Protein AF-A0AAN0RKY4-F1 (afdb_monomer_lite)

Secondary structure (DSSP, 8-state):
--------------------EEEETTEEEEGGGS-HHHHHHHHHHHHHHHHHHHHHHHHHHHHHHHHHHHHHHHHHHHHHTT-

Structure (mmCIF, N/CA/C/O backbone):
data_AF-A0AAN0RKY4-F1
#
_entry.id   AF-A0AAN0RKY4-F1
#
loop_
_atom_site.group_PDB
_atom_site.id
_atom_site.type_symbol
_atom_site.label_atom_id
_atom_site.label_alt_id
_atom_site.label_comp_id
_atom_site.label_asym_id
_atom_site.label_entity_id
_atom_site.label_seq_id
_atom_site.pdbx_PDB_ins_code
_atom_site.Cartn_x
_atom_site.Cartn_y
_atom_site.Cartn_z
_atom_site.occupancy
_atom_site.B_iso_or_equiv
_atom_site.auth_seq_id
_atom_site.auth_comp_id
_atom_site.auth_asym_id
_atom_site.auth_atom_id
_atom_site.pdbx_PDB_model_num
ATOM 1 N N . MET A 1 1 ? 65.678 12.388 -13.656 1.00 40.59 1 MET A N 1
ATOM 2 C CA . MET A 1 1 ? 65.288 12.776 -15.030 1.00 40.59 1 MET A CA 1
ATOM 3 C C . MET A 1 1 ? 64.390 11.693 -15.603 1.00 40.59 1 MET A C 1
ATOM 5 O O . MET A 1 1 ? 64.594 10.543 -15.241 1.00 40.59 1 MET A O 1
ATOM 9 N N . ASN A 1 2 ? 63.446 12.093 -16.465 1.00 38.88 2 ASN A N 1
ATOM 10 C CA . ASN A 1 2 ? 62.357 11.309 -17.072 1.00 38.88 2 ASN A CA 1
ATOM 11 C C . ASN A 1 2 ? 61.230 10.946 -16.081 1.00 38.88 2 ASN A C 1
ATOM 13 O O . ASN A 1 2 ? 61.325 9.951 -15.379 1.00 38.88 2 ASN A O 1
ATOM 17 N N . MET A 1 3 ? 60.187 11.763 -15.863 1.00 46.09 3 MET A N 1
ATOM 18 C CA . MET A 1 3 ? 59.252 12.337 -16.852 1.00 46.09 3 MET A CA 1
ATOM 19 C C . MET A 1 3 ? 58.882 11.301 -17.911 1.00 46.09 3 MET A C 1
ATOM 21 O O . MET A 1 3 ? 59.655 11.054 -18.821 1.00 46.09 3 MET A O 1
ATOM 25 N N . GLN A 1 4 ? 57.719 10.678 -17.742 1.00 49.81 4 GLN A N 1
ATOM 26 C CA . GLN A 1 4 ? 56.799 10.374 -18.830 1.00 49.81 4 GLN A CA 1
ATOM 27 C C . GLN A 1 4 ? 55.414 10.238 -18.192 1.00 49.81 4 GLN A C 1
ATOM 29 O O . GLN A 1 4 ? 55.063 9.251 -17.555 1.00 49.81 4 GLN A O 1
ATOM 34 N N . SER A 1 5 ? 54.706 11.351 -18.281 1.00 44.03 5 SER A N 1
ATOM 35 C CA . SER A 1 5 ? 53.323 11.622 -17.946 1.00 44.03 5 SER A CA 1
ATOM 36 C C . SER A 1 5 ? 52.386 10.425 -18.128 1.00 44.03 5 SER A C 1
ATOM 38 O O . SER A 1 5 ? 51.915 10.160 -19.234 1.00 44.03 5 SER A O 1
ATOM 40 N N . ASN A 1 6 ? 52.001 9.784 -17.024 1.00 42.47 6 ASN A N 1
ATOM 41 C CA . ASN A 1 6 ? 50.697 9.139 -16.976 1.00 42.47 6 ASN A CA 1
ATOM 42 C C . ASN A 1 6 ? 49.662 10.261 -16.933 1.00 42.47 6 ASN A C 1
ATOM 44 O O . ASN A 1 6 ? 49.335 10.813 -15.887 1.00 42.47 6 ASN A O 1
ATOM 48 N N . LYS A 1 7 ? 49.208 10.619 -18.132 1.00 45.00 7 LYS A N 1
ATOM 49 C CA . LYS A 1 7 ? 48.013 11.400 -18.429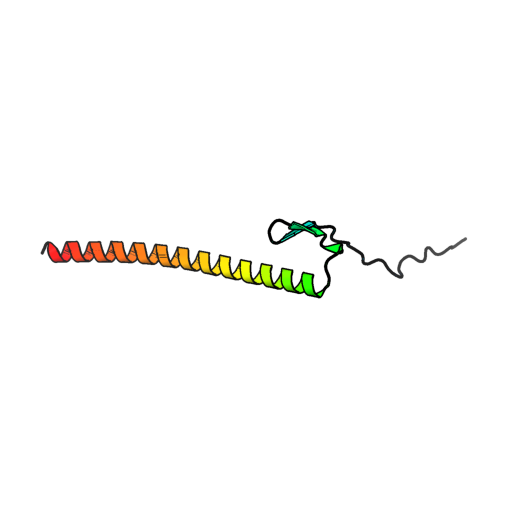 1.00 45.00 7 LYS A CA 1
ATOM 50 C C . LYS A 1 7 ? 46.794 10.588 -17.966 1.00 45.00 7 LYS A C 1
ATOM 52 O O . LYS A 1 7 ? 46.058 10.030 -18.771 1.00 45.00 7 LYS A O 1
ATOM 57 N N . ILE A 1 8 ? 46.677 10.437 -16.649 1.00 49.44 8 ILE A N 1
ATOM 58 C CA . ILE A 1 8 ? 45.462 10.023 -15.955 1.00 49.44 8 ILE A CA 1
ATOM 59 C C . ILE A 1 8 ? 44.469 11.172 -16.165 1.00 49.44 8 ILE A C 1
ATOM 61 O O . ILE A 1 8 ? 44.863 12.337 -16.184 1.00 49.44 8 ILE A O 1
ATOM 65 N N . GLU A 1 9 ? 43.198 10.824 -16.330 1.00 46.25 9 GLU A N 1
ATOM 66 C CA . GLU A 1 9 ? 42.060 11.747 -16.371 1.00 46.25 9 GLU A CA 1
ATOM 67 C C . GLU A 1 9 ? 41.839 12.466 -17.705 1.00 46.25 9 GLU A C 1
ATOM 69 O O . GLU A 1 9 ? 41.839 13.691 -17.787 1.00 46.25 9 GLU A O 1
ATOM 74 N N . LYS A 1 10 ? 41.525 11.714 -18.761 1.00 53.75 10 LYS A N 1
ATOM 75 C CA . LYS A 1 10 ? 40.378 12.119 -19.579 1.00 53.75 10 LYS A CA 1
ATOM 76 C C . LYS A 1 10 ? 39.828 10.973 -20.412 1.00 53.75 10 LYS A C 1
ATOM 78 O O . LYS A 1 10 ? 40.538 10.373 -21.206 1.00 53.75 10 LYS A O 1
ATOM 83 N N . GLU A 1 11 ? 38.522 10.816 -20.231 1.00 40.88 11 GLU A N 1
ATOM 84 C CA . GLU A 1 11 ? 37.544 10.273 -21.167 1.00 40.88 11 GLU A CA 1
ATOM 85 C C . GLU A 1 11 ? 37.215 8.779 -21.069 1.00 40.88 11 GLU A C 1
ATOM 87 O O . GLU A 1 11 ? 37.969 7.892 -21.446 1.00 40.88 11 GLU A O 1
ATOM 92 N N . ALA A 1 12 ? 35.964 8.593 -20.633 1.00 47.66 12 ALA A N 1
ATOM 93 C CA . ALA A 1 12 ? 35.028 7.571 -21.067 1.00 47.66 12 ALA A CA 1
ATOM 94 C C . ALA A 1 12 ? 35.318 6.133 -20.619 1.00 47.66 12 ALA A C 1
ATOM 96 O O . ALA A 1 12 ? 36.047 5.383 -21.259 1.00 47.66 12 ALA A O 1
ATOM 97 N N . LYS A 1 13 ? 34.582 5.707 -19.589 1.00 44.16 13 LYS A N 1
ATOM 98 C CA . LYS A 1 13 ? 33.429 4.816 -19.800 1.00 44.16 13 LYS A CA 1
ATOM 99 C C . LYS A 1 13 ? 32.543 4.807 -18.562 1.00 44.16 13 LYS A C 1
ATOM 101 O O . LYS A 1 13 ? 32.834 4.198 -17.538 1.00 44.16 13 LYS A O 1
ATOM 106 N N . MET A 1 14 ? 31.478 5.581 -18.690 1.00 44.53 14 MET A N 1
ATOM 107 C CA . MET A 1 14 ? 30.323 5.610 -17.818 1.00 44.53 14 MET A CA 1
ATOM 108 C C . MET A 1 14 ? 29.390 4.492 -18.281 1.00 44.53 14 MET A C 1
ATOM 110 O O . MET A 1 14 ? 28.394 4.779 -18.915 1.00 44.53 14 MET A O 1
ATOM 114 N N . ASP A 1 15 ? 29.738 3.237 -18.002 1.00 43.84 15 ASP A N 1
ATOM 115 C CA . ASP A 1 15 ? 28.867 2.086 -18.264 1.00 43.84 15 ASP A CA 1
ATOM 116 C C . ASP A 1 15 ? 28.812 1.228 -16.994 1.00 43.84 15 ASP A C 1
ATOM 118 O O . ASP A 1 15 ? 29.422 0.165 -16.886 1.00 43.84 15 ASP A O 1
ATOM 122 N N . GLN A 1 16 ? 28.090 1.710 -15.980 1.00 44.88 16 GLN A N 1
ATOM 123 C CA . GLN A 1 16 ? 27.467 0.795 -15.025 1.00 44.88 16 GLN A CA 1
ATOM 124 C C . GLN A 1 16 ? 26.288 0.148 -15.758 1.00 44.88 16 GLN A C 1
ATOM 126 O O . GLN A 1 16 ? 25.145 0.586 -15.628 1.00 44.88 16 GLN A O 1
ATOM 131 N N . GLU A 1 17 ? 26.570 -0.863 -16.582 1.00 49.34 17 GLU A N 1
ATOM 132 C CA . GLU A 1 17 ? 25.526 -1.745 -17.091 1.00 49.34 17 GLU A CA 1
ATOM 133 C C . GLU A 1 17 ? 24.903 -2.469 -15.895 1.00 49.34 17 GLU A C 1
ATOM 135 O O . GLU A 1 17 ? 25.435 -3.443 -15.360 1.00 49.34 17 GLU A O 1
ATOM 140 N N . SER A 1 18 ? 23.762 -1.952 -15.449 1.00 54.41 18 SER A N 1
ATOM 141 C CA . SER A 1 18 ? 22.858 -2.631 -14.529 1.00 54.41 18 SER A CA 1
ATOM 142 C C . SER A 1 18 ? 22.267 -3.836 -15.259 1.00 54.41 18 SER A C 1
ATOM 144 O O . SER A 1 18 ? 21.173 -3.800 -15.816 1.00 54.41 18 SER A O 1
ATOM 146 N N . THR A 1 19 ? 23.025 -4.928 -15.281 1.00 56.09 19 THR A N 1
ATOM 147 C CA . THR A 1 19 ? 22.604 -6.246 -15.769 1.00 56.09 19 THR A CA 1
ATOM 148 C C . THR A 1 19 ? 21.658 -6.896 -14.754 1.00 56.09 19 THR A C 1
ATOM 150 O O . THR A 1 19 ? 21.940 -7.935 -14.167 1.00 56.09 19 THR A O 1
ATOM 153 N N . GLY A 1 20 ? 20.521 -6.247 -14.501 1.00 82.25 20 GLY A N 1
ATOM 154 C CA . GLY A 1 20 ? 19.410 -6.820 -13.747 1.00 82.25 20 GLY A CA 1
ATOM 155 C C . GLY A 1 20 ? 18.449 -7.553 -14.680 1.00 82.25 20 GLY A C 1
ATOM 156 O O . GLY A 1 20 ? 18.127 -7.047 -15.755 1.00 82.25 20 GLY A O 1
ATOM 157 N N . LEU A 1 21 ? 17.980 -8.735 -14.281 1.00 87.12 21 LEU A N 1
ATOM 158 C CA . LEU A 1 21 ? 16.793 -9.352 -14.876 1.00 87.12 21 LEU A CA 1
ATOM 159 C C . LEU A 1 21 ? 15.553 -8.790 -14.181 1.00 87.12 21 LEU A C 1
ATOM 161 O O . LEU A 1 21 ? 15.540 -8.630 -12.960 1.00 87.12 21 LEU A O 1
ATOM 165 N N . ILE A 1 22 ? 14.522 -8.482 -14.958 1.00 89.06 22 ILE A N 1
ATOM 166 C CA . ILE A 1 22 ? 13.233 -7.995 -14.471 1.00 89.06 22 ILE A CA 1
ATOM 167 C C . ILE A 1 22 ? 12.152 -8.916 -14.999 1.00 89.06 22 ILE A C 1
ATOM 169 O O . ILE A 1 22 ? 12.090 -9.190 -16.194 1.00 89.06 22 ILE A O 1
ATOM 173 N N . THR A 1 23 ? 11.289 -9.376 -14.105 1.00 88.06 23 THR A N 1
ATOM 174 C CA . THR A 1 23 ? 10.137 -10.191 -14.471 1.00 88.06 23 THR A CA 1
ATOM 175 C C . THR A 1 23 ? 8.922 -9.292 -14.657 1.00 88.06 23 THR A C 1
ATOM 177 O O . THR A 1 23 ? 8.504 -8.618 -13.716 1.00 88.06 23 THR A O 1
ATOM 180 N N . VAL A 1 24 ? 8.345 -9.294 -15.856 1.00 85.12 24 VAL A N 1
ATOM 181 C CA . VAL A 1 24 ? 7.071 -8.628 -16.167 1.00 85.12 24 VAL A CA 1
ATOM 182 C C . VAL A 1 24 ? 6.126 -9.701 -16.698 1.00 85.12 24 VAL A C 1
ATOM 184 O O . VAL A 1 24 ? 6.494 -10.443 -17.604 1.00 85.12 24 VAL A O 1
ATOM 187 N N . ASP A 1 25 ? 4.951 -9.849 -16.082 1.00 84.00 25 ASP A N 1
ATOM 188 C CA . ASP A 1 25 ? 3.946 -10.870 -16.430 1.00 84.00 25 ASP A CA 1
ATOM 189 C C . ASP A 1 25 ? 4.481 -12.317 -16.475 1.00 84.00 25 ASP A C 1
ATOM 191 O O . ASP A 1 25 ? 4.039 -13.15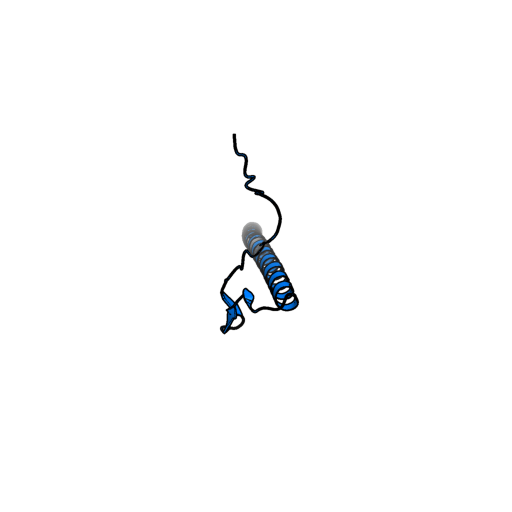2 -17.261 1.00 84.00 25 ASP A O 1
ATOM 195 N N . GLY A 1 26 ? 5.456 -12.629 -15.614 1.00 84.88 26 GLY A N 1
ATOM 196 C CA . GLY A 1 26 ? 6.080 -13.956 -15.541 1.00 84.88 26 GLY A CA 1
ATOM 197 C C . GLY A 1 26 ? 7.137 -14.226 -16.617 1.00 84.88 26 GLY A C 1
ATOM 198 O O . GLY A 1 26 ? 7.690 -15.323 -16.652 1.00 84.88 26 GLY A O 1
ATOM 199 N N . VAL A 1 27 ? 7.453 -13.241 -17.461 1.00 89.62 27 VAL A N 1
ATOM 200 C CA . VAL A 1 27 ? 8.528 -13.311 -18.455 1.00 89.62 27 VAL A CA 1
ATOM 201 C C . VAL A 1 27 ? 9.730 -12.513 -17.963 1.00 89.62 27 VAL A C 1
ATOM 203 O O . VAL A 1 27 ? 9.590 -11.381 -17.501 1.00 89.62 27 VAL A O 1
ATOM 206 N N . GLU A 1 28 ? 10.921 -13.102 -18.050 1.00 90.56 28 GLU A N 1
ATOM 207 C CA . GLU A 1 28 ? 12.172 -12.434 -17.693 1.00 90.56 28 GLU A CA 1
ATOM 208 C C . GLU A 1 28 ? 12.718 -11.604 -18.857 1.00 90.56 28 GLU A C 1
ATOM 210 O O . GLU A 1 28 ? 12.920 -12.098 -19.967 1.00 90.56 28 GLU A O 1
ATOM 215 N N . TYR A 1 29 ? 13.020 -10.342 -18.570 1.00 88.50 29 TYR A N 1
ATOM 216 C CA . TYR A 1 29 ? 13.641 -9.397 -19.485 1.00 88.50 29 TYR A CA 1
ATOM 217 C C . TYR A 1 29 ? 14.958 -8.906 -18.898 1.00 88.50 29 TYR A C 1
ATOM 219 O O . TYR A 1 29 ? 15.053 -8.594 -17.711 1.00 88.50 29 TYR A O 1
ATOM 227 N N . LYS A 1 30 ? 15.987 -8.787 -19.735 1.00 91.38 30 LYS A N 1
ATOM 228 C CA . LYS A 1 30 ? 17.223 -8.112 -19.340 1.00 91.38 30 LYS A CA 1
ATOM 229 C C . LYS A 1 30 ? 16.999 -6.609 -19.352 1.00 91.38 30 LYS A C 1
ATOM 231 O O . LYS A 1 30 ? 16.599 -6.049 -20.368 1.00 91.38 30 LYS A O 1
ATOM 236 N N . PHE A 1 31 ? 17.320 -5.946 -18.248 1.00 88.00 31 PHE A N 1
ATOM 237 C CA . PHE A 1 31 ? 17.200 -4.496 -18.133 1.00 88.00 31 PHE A CA 1
ATOM 238 C C . PHE A 1 31 ? 18.089 -3.747 -19.138 1.00 88.00 31 PHE A C 1
ATOM 240 O O . PHE A 1 31 ? 17.689 -2.707 -19.662 1.00 88.00 31 PHE A O 1
ATOM 247 N N . SER A 1 32 ? 19.267 -4.297 -19.451 1.00 88.88 32 SER A N 1
ATOM 248 C CA . SER A 1 32 ? 20.174 -3.778 -20.485 1.00 88.88 32 SER A CA 1
ATOM 249 C C . SER A 1 32 ? 19.518 -3.703 -21.864 1.00 88.88 32 SER A C 1
ATOM 251 O O . SER A 1 32 ? 19.785 -2.770 -22.614 1.00 88.88 32 SER A O 1
ATOM 253 N N . ASP A 1 33 ? 18.621 -4.645 -22.162 1.00 91.00 33 ASP A N 1
ATOM 254 C CA . ASP A 1 33 ? 18.023 -4.830 -23.486 1.00 91.00 33 ASP A CA 1
ATOM 255 C C . ASP A 1 33 ? 16.732 -4.001 -23.650 1.00 91.00 33 ASP A C 1
ATOM 257 O O . ASP A 1 33 ? 16.149 -3.940 -24.733 1.00 91.00 33 ASP A O 1
ATOM 261 N N . MET A 1 34 ? 16.268 -3.346 -22.577 1.00 89.44 34 MET A N 1
ATOM 262 C CA . MET A 1 34 ? 15.078 -2.498 -22.593 1.00 89.44 34 MET A CA 1
ATOM 263 C C . MET A 1 34 ? 15.365 -1.136 -23.233 1.00 89.44 34 MET A C 1
ATOM 265 O O . MET A 1 34 ? 16.373 -0.488 -22.942 1.00 89.44 34 MET A O 1
ATOM 269 N N . THR A 1 35 ? 14.411 -0.650 -24.028 1.00 94.75 35 THR A N 1
ATOM 270 C CA . THR A 1 35 ? 14.425 0.727 -24.539 1.00 94.75 35 THR A CA 1
ATOM 271 C C . THR A 1 35 ? 14.280 1.738 -23.399 1.00 94.75 35 THR A C 1
ATOM 273 O O . THR A 1 35 ? 13.685 1.438 -22.360 1.00 94.75 35 THR A O 1
ATOM 276 N N . ASP A 1 36 ? 14.752 2.970 -23.599 1.00 93.62 36 ASP A N 1
ATOM 277 C CA . ASP A 1 36 ? 14.602 4.039 -22.598 1.00 93.62 36 ASP A CA 1
ATOM 278 C C . ASP A 1 36 ? 13.131 4.312 -22.259 1.00 93.62 36 ASP A C 1
ATOM 280 O O . ASP A 1 36 ? 12.781 4.530 -21.100 1.00 93.62 36 ASP A O 1
ATOM 284 N N . ALA A 1 37 ? 12.243 4.208 -23.253 1.00 95.00 37 ALA A N 1
ATOM 285 C CA . ALA A 1 37 ? 10.803 4.309 -23.046 1.00 95.00 37 ALA A CA 1
ATOM 286 C C . ALA A 1 37 ? 10.275 3.198 -22.122 1.00 95.00 37 ALA A C 1
ATOM 288 O O . ALA A 1 37 ? 9.486 3.477 -21.221 1.00 95.00 37 ALA A O 1
ATOM 289 N N . ALA A 1 38 ? 10.726 1.951 -22.299 1.00 93.38 38 ALA A N 1
ATOM 290 C CA . ALA A 1 38 ? 10.327 0.840 -21.436 1.00 93.38 38 ALA A CA 1
ATOM 291 C C . ALA A 1 38 ? 10.845 1.019 -19.999 1.00 93.38 38 ALA A C 1
ATOM 293 O O . ALA A 1 38 ? 10.098 0.797 -19.045 1.00 93.38 38 ALA A O 1
ATOM 294 N N . LYS A 1 39 ? 12.088 1.490 -19.830 1.00 92.31 39 LYS A N 1
ATOM 295 C CA . LYS A 1 39 ? 12.658 1.818 -18.511 1.00 92.31 39 LYS A CA 1
ATOM 296 C C . LYS A 1 39 ? 11.876 2.937 -17.815 1.00 92.31 39 LYS A C 1
ATOM 298 O O . LYS A 1 39 ? 11.608 2.840 -16.619 1.00 92.31 39 LYS A O 1
ATOM 303 N N . ALA A 1 40 ? 11.454 3.961 -18.559 1.00 95.56 40 ALA A N 1
ATOM 304 C CA . ALA A 1 40 ? 10.617 5.034 -18.026 1.00 95.56 40 ALA A CA 1
ATOM 305 C C . ALA A 1 40 ? 9.254 4.512 -17.543 1.00 95.56 40 ALA A C 1
ATOM 307 O O . ALA A 1 40 ? 8.817 4.862 -16.448 1.00 95.56 40 ALA A O 1
ATOM 308 N N . GLN A 1 41 ? 8.604 3.627 -18.310 1.00 94.94 41 GLN A N 1
ATOM 309 C CA . GLN A 1 41 ? 7.334 3.036 -17.875 1.00 94.94 41 GLN A CA 1
ATOM 310 C C . GLN A 1 41 ? 7.491 2.137 -16.652 1.00 94.94 41 GLN A C 1
ATOM 312 O O . GLN A 1 41 ? 6.670 2.209 -15.742 1.00 94.94 41 GLN A O 1
ATOM 317 N N . LEU A 1 42 ? 8.566 1.351 -16.577 1.00 92.31 42 LEU A N 1
ATOM 318 C CA . LEU A 1 42 ? 8.873 0.568 -15.383 1.00 92.31 42 LEU A CA 1
ATOM 319 C C . LEU A 1 42 ? 9.012 1.462 -14.140 1.00 92.31 42 LEU A C 1
ATOM 321 O O . LEU A 1 42 ? 8.447 1.148 -13.095 1.00 92.31 42 LEU A O 1
ATOM 325 N N . SER A 1 43 ? 9.720 2.588 -14.257 1.00 93.75 43 SER A N 1
ATOM 326 C CA . SER A 1 43 ? 9.858 3.545 -13.154 1.00 93.75 43 SER A CA 1
ATOM 327 C C . SER A 1 43 ? 8.507 4.138 -12.735 1.00 93.75 43 SER A C 1
ATOM 329 O O . SER A 1 43 ? 8.224 4.224 -11.539 1.00 93.75 43 SER A O 1
ATOM 331 N N . ASN A 1 44 ? 7.645 4.477 -13.698 1.00 96.81 44 ASN A N 1
ATOM 332 C CA . ASN A 1 44 ? 6.292 4.959 -13.418 1.00 96.81 44 ASN A CA 1
ATOM 333 C C . ASN A 1 44 ? 5.454 3.912 -12.669 1.00 96.81 44 ASN A C 1
ATOM 335 O O . ASN A 1 44 ? 4.779 4.256 -11.700 1.00 96.81 44 ASN A O 1
ATOM 339 N N . ILE A 1 45 ? 5.517 2.643 -13.086 1.00 95.56 45 ILE A N 1
ATOM 340 C CA . ILE A 1 45 ? 4.807 1.539 -12.421 1.00 95.56 45 ILE A CA 1
ATOM 341 C C . ILE A 1 45 ? 5.288 1.400 -10.976 1.00 95.56 45 ILE A C 1
ATOM 343 O O . ILE A 1 45 ? 4.475 1.450 -10.060 1.00 95.56 45 ILE A O 1
ATOM 347 N N . GLN A 1 46 ? 6.604 1.337 -10.754 1.00 94.44 46 GLN A N 1
ATOM 348 C CA . GLN A 1 46 ? 7.178 1.237 -9.407 1.00 94.44 46 GLN A CA 1
ATOM 349 C C . GLN A 1 46 ? 6.755 2.402 -8.502 1.00 94.44 46 GLN A C 1
ATOM 351 O O . GLN A 1 46 ? 6.476 2.207 -7.316 1.00 94.44 46 GLN A O 1
ATOM 356 N N . PHE A 1 47 ? 6.687 3.615 -9.057 1.00 97.75 47 PHE A N 1
ATOM 357 C CA . PHE A 1 47 ? 6.194 4.778 -8.330 1.00 97.75 47 PHE A CA 1
ATOM 358 C C . PHE A 1 47 ? 4.724 4.610 -7.925 1.00 97.75 47 PHE A C 1
ATOM 360 O O . PHE A 1 47 ? 4.386 4.819 -6.759 1.00 97.75 47 PHE A O 1
ATOM 367 N N . VAL A 1 48 ? 3.854 4.212 -8.856 1.00 98.25 48 VAL A N 1
ATOM 368 C CA . VAL A 1 48 ? 2.424 4.011 -8.577 1.00 98.25 48 VAL A CA 1
ATOM 369 C C . VAL A 1 48 ? 2.210 2.868 -7.584 1.00 98.25 48 VAL A C 1
ATOM 371 O O . VAL A 1 48 ? 1.426 3.030 -6.653 1.00 98.25 48 VAL A O 1
ATOM 374 N N . ASP A 1 49 ? 2.951 1.767 -7.696 1.00 97.19 49 ASP A N 1
ATOM 375 C CA . ASP A 1 49 ? 2.884 0.645 -6.753 1.00 97.19 49 ASP A CA 1
ATOM 376 C C . ASP A 1 49 ? 3.233 1.078 -5.325 1.00 97.19 49 ASP A C 1
ATOM 378 O O . ASP A 1 49 ? 2.580 0.672 -4.357 1.00 97.19 49 ASP A O 1
ATOM 382 N N . HIS A 1 50 ? 4.232 1.952 -5.181 1.00 98.25 50 HIS A N 1
ATOM 383 C CA . HIS A 1 50 ? 4.551 2.550 -3.891 1.00 98.25 50 HIS A CA 1
ATOM 384 C C . HIS A 1 50 ? 3.381 3.390 -3.361 1.00 98.25 50 HIS A C 1
ATOM 386 O O . HIS A 1 50 ? 3.008 3.244 -2.197 1.00 98.25 50 HIS A O 1
ATOM 392 N N . GLN A 1 51 ? 2.759 4.229 -4.197 1.00 98.56 51 GLN A N 1
ATOM 393 C CA . GLN A 1 51 ? 1.586 5.015 -3.790 1.00 98.56 51 GLN A CA 1
ATOM 394 C C . GLN A 1 51 ? 0.411 4.123 -3.371 1.00 98.56 51 GLN A C 1
ATOM 396 O O . GLN A 1 51 ? -0.210 4.367 -2.337 1.00 98.56 51 GLN A O 1
ATOM 401 N N . VAL A 1 52 ? 0.137 3.051 -4.119 1.00 98.56 52 VAL A N 1
ATOM 402 C CA . VAL A 1 52 ? -0.911 2.077 -3.781 1.00 98.56 52 VAL A CA 1
ATOM 403 C C . VAL A 1 52 ? -0.647 1.453 -2.414 1.00 98.56 52 VAL A C 1
ATOM 405 O O . VAL A 1 52 ? -1.555 1.390 -1.584 1.00 98.56 52 VAL A O 1
ATOM 408 N N . ARG A 1 53 ? 0.598 1.050 -2.135 1.00 98.62 53 ARG A N 1
ATOM 409 C CA . ARG A 1 53 ? 0.973 0.500 -0.826 1.00 98.62 53 ARG A CA 1
ATOM 410 C C . ARG A 1 53 ? 0.762 1.509 0.305 1.00 98.62 53 ARG A C 1
ATOM 412 O O . ARG A 1 53 ? 0.262 1.137 1.363 1.00 98.62 53 ARG A O 1
ATOM 419 N N . GLN A 1 54 ? 1.109 2.775 0.087 1.00 98.56 54 GLN A N 1
ATOM 420 C CA . GLN A 1 54 ? 0.888 3.831 1.077 1.00 98.56 54 GLN A CA 1
ATOM 421 C C . GLN A 1 54 ? -0.603 4.012 1.385 1.00 98.56 54 GLN A C 1
ATOM 423 O O . GLN A 1 54 ? -0.989 3.993 2.552 1.00 98.56 54 GLN A O 1
ATOM 428 N N . LEU A 1 55 ? -1.450 4.072 0.356 1.00 98.81 55 LEU A N 1
ATOM 42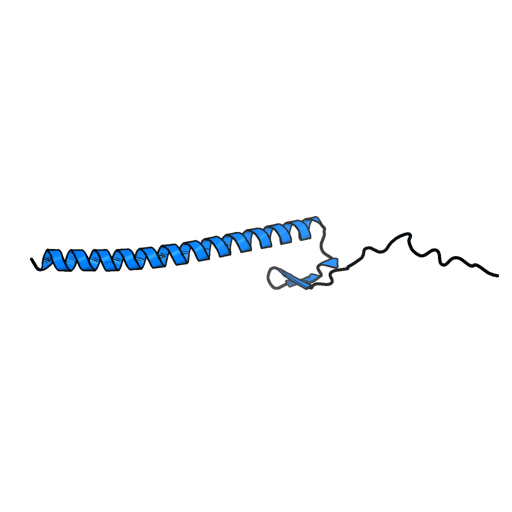9 C CA . LEU A 1 55 ? -2.902 4.173 0.526 1.00 98.81 55 LEU A CA 1
ATOM 430 C C . LEU A 1 55 ? -3.492 2.958 1.255 1.00 98.81 55 LEU A C 1
ATOM 432 O O . LEU A 1 55 ? -4.382 3.111 2.088 1.00 98.81 55 LEU A O 1
ATOM 436 N N . GLN A 1 56 ? -2.988 1.750 0.988 1.00 98.75 56 GLN A N 1
ATOM 437 C CA . GLN A 1 56 ? -3.399 0.543 1.715 1.00 98.75 56 GLN A CA 1
ATOM 438 C C . GLN A 1 56 ? -3.046 0.623 3.207 1.00 98.75 56 GLN A C 1
ATOM 440 O O . GLN A 1 56 ? -3.861 0.239 4.048 1.00 98.75 56 GLN A O 1
ATOM 445 N N . ASN A 1 57 ? -1.872 1.164 3.546 1.00 98.69 57 ASN A N 1
ATOM 446 C CA . ASN A 1 57 ? -1.475 1.383 4.937 1.00 98.69 57 ASN A CA 1
ATOM 447 C C . ASN A 1 57 ? -2.399 2.399 5.629 1.00 98.69 57 ASN A C 1
ATOM 449 O O . ASN A 1 57 ? -2.884 2.145 6.732 1.00 98.69 57 ASN A O 1
ATOM 453 N N . GLU A 1 58 ? -2.687 3.526 4.975 1.00 98.75 58 GLU A N 1
ATOM 454 C CA . GLU A 1 58 ? -3.612 4.546 5.491 1.00 98.75 58 GLU A CA 1
ATOM 455 C C . GLU A 1 58 ? -5.031 3.998 5.675 1.00 98.75 58 GLU A C 1
ATOM 457 O O . GLU A 1 58 ? -5.700 4.285 6.676 1.00 98.75 58 GLU A O 1
ATOM 462 N N . TRP A 1 59 ? -5.480 3.160 4.739 1.00 98.75 59 TRP A N 1
ATOM 463 C CA . TRP A 1 59 ? -6.759 2.472 4.837 1.00 98.75 59 TRP A CA 1
ATOM 464 C C . TRP A 1 59 ? -6.801 1.532 6.046 1.00 98.75 59 TRP A C 1
ATOM 466 O O . TRP A 1 59 ? -7.754 1.596 6.819 1.00 98.75 59 TRP A O 1
ATOM 476 N N . ALA A 1 60 ? -5.757 0.729 6.273 1.00 98.69 60 ALA A N 1
ATOM 477 C CA . ALA A 1 60 ? -5.689 -0.189 7.412 1.00 98.69 60 ALA A CA 1
ATOM 478 C C . ALA A 1 60 ? -5.722 0.549 8.766 1.00 98.69 60 ALA A C 1
ATOM 480 O O . ALA A 1 60 ? -6.405 0.122 9.705 1.00 98.69 60 ALA A O 1
ATOM 481 N N . ILE A 1 61 ? -5.034 1.693 8.860 1.00 98.75 61 ILE A N 1
ATOM 482 C CA . ILE A 1 61 ? -5.087 2.578 10.035 1.00 98.75 61 ILE A CA 1
ATOM 483 C C . ILE A 1 61 ? -6.517 3.088 10.247 1.00 98.75 61 ILE A C 1
ATOM 485 O O . ILE A 1 61 ? -7.063 3.003 11.351 1.00 98.75 61 ILE A O 1
ATOM 489 N N . SER A 1 62 ? -7.137 3.590 9.179 1.00 98.81 62 SER A N 1
ATOM 490 C CA . SER A 1 62 ? -8.492 4.143 9.215 1.00 98.81 62 SER A CA 1
ATOM 491 C C . SER A 1 62 ? -9.538 3.093 9.601 1.00 98.81 62 SER A C 1
ATOM 493 O O . SER A 1 62 ? -10.458 3.388 10.368 1.00 98.81 62 SER A O 1
ATOM 495 N N . ASP A 1 63 ? -9.397 1.864 9.106 1.00 98.75 63 ASP A N 1
ATOM 496 C CA . ASP A 1 63 ? -10.297 0.756 9.427 1.00 98.75 63 ASP A CA 1
ATOM 497 C C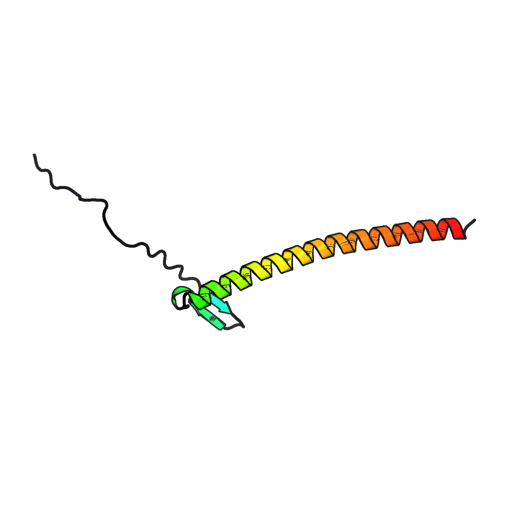 . ASP A 1 63 ? -10.167 0.328 10.896 1.00 98.75 63 ASP A C 1
ATOM 499 O O . ASP A 1 63 ? -11.166 0.185 11.602 1.00 98.75 63 ASP A O 1
ATOM 503 N N . THR A 1 64 ? -8.939 0.265 11.416 1.00 98.75 64 THR A N 1
ATOM 504 C CA . THR A 1 64 ? -8.695 -0.008 12.841 1.00 98.75 64 THR A CA 1
ATOM 505 C C . THR A 1 64 ? -9.374 1.033 13.738 1.00 98.75 64 THR A C 1
ATOM 507 O O . THR A 1 64 ? -10.057 0.681 14.705 1.00 98.75 64 THR A O 1
ATOM 510 N N . ALA A 1 65 ? -9.246 2.322 13.404 1.00 98.69 65 ALA A N 1
ATOM 511 C CA . ALA A 1 65 ? -9.915 3.394 14.140 1.00 98.69 65 ALA A CA 1
ATOM 512 C C . ALA A 1 65 ? -11.447 3.267 14.067 1.00 98.69 65 ALA A C 1
ATOM 514 O O . ALA A 1 65 ? -12.128 3.373 15.091 1.00 98.69 65 ALA A O 1
ATOM 515 N N . ARG A 1 66 ? -11.992 2.969 12.878 1.00 98.81 66 ARG A N 1
ATOM 516 C CA . ARG A 1 66 ? -13.428 2.725 12.670 1.00 98.81 66 ARG A CA 1
ATOM 517 C C . ARG A 1 66 ? -13.945 1.614 13.585 1.00 98.81 66 ARG A C 1
ATOM 519 O O . ARG A 1 66 ? -14.966 1.822 14.243 1.00 98.81 66 ARG A O 1
ATOM 526 N N . LEU A 1 67 ? -13.255 0.475 13.655 1.00 98.75 67 LEU A N 1
ATOM 527 C CA . LEU A 1 67 ? -13.628 -0.644 14.529 1.00 98.75 67 LEU A CA 1
ATOM 528 C C . LEU A 1 67 ? -13.628 -0.230 16.008 1.00 98.75 67 LEU A C 1
ATOM 530 O O . LEU A 1 67 ? -14.572 -0.541 16.739 1.00 98.75 67 LEU A O 1
ATOM 534 N N . GLY A 1 68 ? -12.616 0.530 16.440 1.00 98.75 68 GLY A N 1
ATOM 535 C CA . GLY A 1 68 ? -12.548 1.079 17.796 1.00 98.75 68 GLY A CA 1
ATOM 536 C C . GLY A 1 68 ? -13.744 1.976 18.131 1.00 98.75 68 GLY A C 1
ATOM 537 O O . GLY A 1 68 ? -14.386 1.803 19.170 1.00 98.75 68 GLY A O 1
ATOM 538 N N . TYR A 1 69 ? -14.106 2.890 17.228 1.00 98.75 69 TYR A N 1
ATOM 539 C CA . TYR A 1 69 ? -15.258 3.776 17.420 1.00 98.75 69 TYR A CA 1
ATOM 540 C C . TYR A 1 69 ? -16.594 3.030 17.402 1.00 98.75 69 TYR A C 1
ATOM 542 O O . TYR A 1 69 ? -17.478 3.343 18.199 1.00 98.75 69 TYR A O 1
ATOM 550 N N . GLN A 1 70 ? -16.741 2.009 16.556 1.00 98.75 70 GLN A N 1
ATOM 551 C CA . GLN A 1 70 ? -17.927 1.149 16.559 1.00 98.75 70 GLN A CA 1
ATOM 552 C C . GLN A 1 70 ? -18.089 0.409 17.893 1.00 98.75 70 GLN A C 1
ATOM 554 O O . GLN A 1 70 ? -19.194 0.356 18.440 1.00 98.75 70 GLN A O 1
ATOM 559 N N . ALA A 1 71 ? -16.997 -0.126 18.446 1.00 98.50 71 ALA A N 1
ATOM 560 C CA . ALA A 1 71 ? -17.015 -0.786 19.748 1.00 98.50 71 ALA A CA 1
ATOM 561 C C . ALA A 1 71 ? -17.388 0.189 20.878 1.00 98.50 71 ALA A C 1
ATOM 563 O O . ALA A 1 71 ? -18.237 -0.138 21.713 1.00 98.50 71 ALA A O 1
ATOM 564 N N . ALA A 1 72 ? -16.814 1.397 20.872 1.00 98.44 72 ALA A N 1
ATOM 565 C CA . ALA A 1 72 ? -17.140 2.443 21.838 1.00 98.44 72 ALA A CA 1
ATOM 566 C C . ALA A 1 72 ? -18.624 2.840 21.770 1.00 98.44 72 ALA A C 1
ATOM 568 O O . ALA A 1 72 ? -19.309 2.842 22.794 1.00 98.44 72 ALA A O 1
ATOM 569 N N . LEU A 1 73 ? -19.148 3.079 20.561 1.00 98.25 73 LEU A N 1
ATOM 570 C CA . LEU A 1 73 ? -20.560 3.398 20.344 1.00 98.25 73 LEU A CA 1
ATOM 571 C C . LEU A 1 73 ? -21.478 2.296 20.886 1.00 98.25 73 LEU A C 1
ATOM 573 O O . LEU A 1 73 ? -22.431 2.582 21.609 1.00 98.25 73 LEU A O 1
ATOM 577 N N . LYS A 1 74 ? -21.176 1.027 20.583 1.00 97.75 74 LYS A N 1
ATOM 578 C CA . LYS A 1 74 ? -21.935 -0.114 21.113 1.00 97.75 74 LYS A CA 1
ATOM 579 C C . LYS A 1 74 ? -21.936 -0.127 22.644 1.00 97.75 74 LYS A C 1
ATOM 581 O O . LYS A 1 74 ? -22.971 -0.403 23.247 1.00 97.75 74 LYS A O 1
ATOM 586 N N . GLY A 1 75 ? -20.799 0.183 23.266 1.00 97.69 75 GLY A N 1
ATOM 587 C CA . GLY A 1 75 ? -20.685 0.310 24.717 1.00 97.69 75 GLY A CA 1
ATOM 588 C C . GLY A 1 75 ? -21.638 1.358 25.295 1.00 97.69 75 GLY A C 1
ATOM 589 O O . GLY A 1 75 ? -22.342 1.070 26.262 1.00 97.69 75 GLY A O 1
ATOM 590 N N . GLU A 1 76 ? -21.714 2.539 24.682 1.00 97.81 76 GLU A N 1
ATOM 591 C CA . GLU A 1 76 ? -22.613 3.614 25.125 1.00 97.81 76 GLU A CA 1
ATOM 592 C C . GLU A 1 76 ? -24.095 3.259 24.945 1.00 97.81 76 GLU A C 1
ATOM 594 O O . GLU A 1 76 ? -24.895 3.470 25.859 1.00 97.81 76 GLU A O 1
ATOM 599 N N . LEU A 1 77 ? -24.461 2.630 23.825 1.00 97.00 77 LEU A N 1
ATOM 600 C CA . LEU A 1 77 ? -25.839 2.187 23.576 1.00 97.00 77 LEU A CA 1
ATOM 601 C C . LEU A 1 77 ? -26.312 1.126 24.583 1.00 97.00 77 LEU A C 1
ATOM 603 O O . LEU A 1 77 ? -27.468 1.123 24.998 1.00 97.00 77 LEU A O 1
ATOM 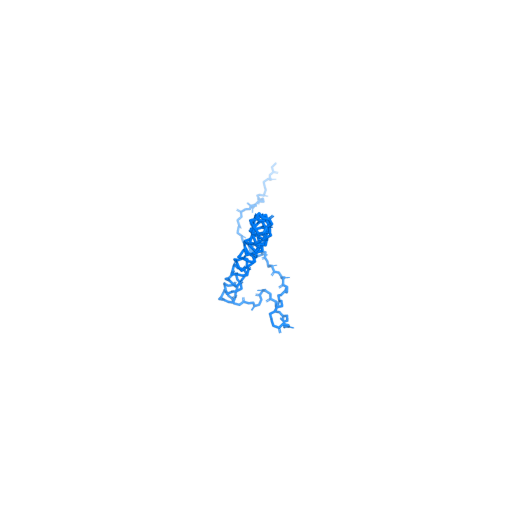607 N N . LEU A 1 78 ? -25.424 0.228 25.018 1.00 96.62 78 LEU A N 1
ATOM 608 C CA . LEU A 1 78 ? -25.763 -0.769 26.038 1.00 96.62 78 LEU A CA 1
ATOM 609 C C . LEU A 1 78 ? -25.950 -0.152 27.430 1.00 96.62 78 LEU A C 1
ATOM 611 O O . LEU A 1 78 ? -26.731 -0.679 28.223 1.00 96.62 78 LEU A O 1
ATOM 615 N N . LYS A 1 79 ? -25.241 0.939 27.745 1.00 95.00 79 LYS A N 1
ATOM 616 C CA . LYS A 1 79 ? -25.422 1.672 29.008 1.00 95.00 79 LYS A CA 1
ATOM 617 C C . LYS A 1 79 ? -26.753 2.415 29.028 1.00 95.00 79 LYS A C 1
ATOM 619 O O . LYS A 1 79 ? -27.436 2.377 30.047 1.00 95.00 79 LYS A O 1
ATOM 624 N N . SER A 1 80 ? -27.125 3.064 27.922 1.00 86.75 80 SER A N 1
ATOM 625 C CA . SER A 1 80 ? -28.396 3.789 27.832 1.00 86.75 80 SER A CA 1
ATOM 626 C C . SER A 1 80 ? -29.605 2.853 27.850 1.00 86.75 80 SER A C 1
ATOM 628 O O . SER A 1 80 ? -30.604 3.191 28.4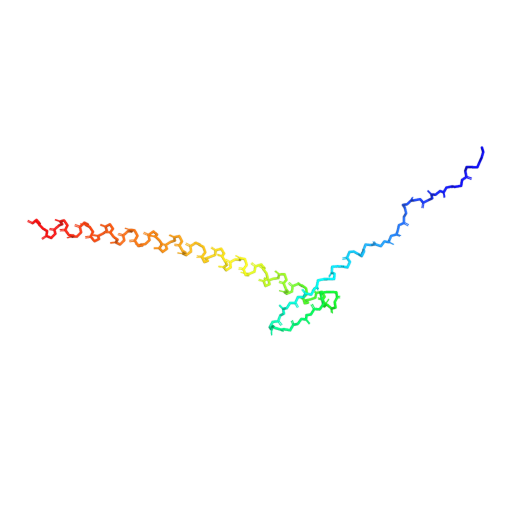69 1.00 86.75 80 SER A O 1
ATOM 630 N N . ALA A 1 81 ? -29.503 1.660 27.256 1.00 79.62 81 ALA A N 1
ATOM 631 C CA . ALA A 1 81 ? -30.586 0.671 27.236 1.00 79.62 81 ALA A CA 1
ATOM 632 C C . ALA A 1 81 ? -30.834 -0.042 28.582 1.00 79.62 81 ALA A C 1
ATOM 634 O O . ALA A 1 81 ? -31.859 -0.697 28.746 1.00 79.62 81 ALA A O 1
ATOM 635 N N . LYS A 1 82 ? -29.892 0.032 29.532 1.00 68.62 82 LYS A N 1
ATOM 636 C CA . LYS A 1 82 ? -30.017 -0.570 30.874 1.00 68.62 82 LYS A CA 1
ATOM 637 C C . LYS A 1 82 ? -30.565 0.393 31.932 1.00 68.62 82 LYS A C 1
ATOM 639 O O . LYS A 1 82 ? -30.618 0.020 33.103 1.00 68.62 82 LYS A O 1
ATOM 644 N N . LYS A 1 83 ? -30.904 1.618 31.540 1.00 54.00 83 LYS A N 1
ATOM 645 C CA . LYS A 1 83 ? -31.430 2.668 32.409 1.00 54.00 83 LYS A CA 1
ATOM 646 C C . LYS A 1 83 ? -32.919 2.853 32.152 1.00 54.00 83 LYS A C 1
ATOM 648 O O . LYS A 1 83 ? -33.625 3.131 33.142 1.00 54.00 83 LYS A O 1
#

Foldseek 3Di:
DDDDDPPPDDDDDPDPLPQDWDADPNDTDGPSPDDPVRVVVVVVVVVVVVVVVVVVVVVVVVVVVVVVVVVVVVVVVVVVVVD

Organism: NCBI:txid666509

pLDDT: mean 82.7, std 21.01, range [38.88, 98.81]

Sequence (83 aa):
MNMQSNKIEKEAKMDQESTGLITVDGVEYKFSDMTDAAKAQLSNIQFVDHQVRQLQNEWAISDTARLGYQAALKGELLKSAKK

Radius of gyration: 29.38 Å; chains: 1; bounding box: 97×27×57 Å